Protein AF-A0A6N8UHR1-F1 (afdb_monomer)

Nearest PDB structures (foldseek):
  5vyo-assembly4_D  TM=8.915E-01  e=9.924E-10  Burkholderia pseudomallei K96243
  4p3y-assembly1_B  TM=9.444E-01  e=1.543E-08  Acinetobacter baumannii AYE
  4zl7-assembly1_A  TM=9.391E-01  e=3.925E-08  Pseudomonas aeruginosa PAO1
  4jrr-assembly2_B  TM=9.361E-01  e=4.161E-08  Legionella pneumophila subsp. pneumophila str. Philadelphia 1
  2znm-assembly3_C  TM=7.726E-01  e=4.707E-06  Neisseria meningitidis serogroup B

Structure (mmCIF, N/CA/C/O backbone):
data_AF-A0A6N8UHR1-F1
#
_entry.id   AF-A0A6N8UHR1-F1
#
loop_
_atom_site.group_PDB
_atom_site.id
_atom_site.type_symbol
_atom_site.label_atom_id
_atom_site.label_alt_id
_atom_site.label_comp_id
_atom_site.label_asym_id
_atom_site.label_entity_id
_atom_site.label_seq_id
_atom_site.pdbx_PDB_ins_code
_atom_site.Cartn_x
_atom_site.Cartn_y
_atom_site.Cartn_z
_atom_si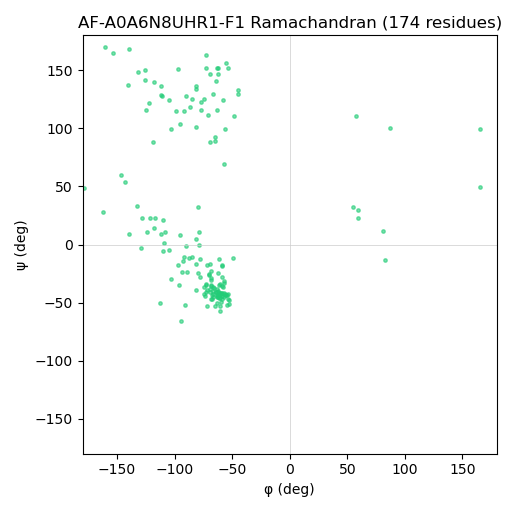te.occupancy
_atom_site.B_iso_or_equiv
_atom_site.auth_seq_id
_atom_site.auth_comp_id
_atom_site.auth_asym_id
_atom_site.auth_atom_id
_atom_site.pdbx_PDB_model_num
ATOM 1 N N . MET A 1 1 ? -76.773 37.688 43.283 1.00 41.41 1 MET A N 1
ATOM 2 C CA . MET A 1 1 ? -76.479 37.526 41.841 1.00 41.41 1 MET A CA 1
ATOM 3 C C . MET A 1 1 ? -74.966 37.411 41.690 1.00 41.41 1 MET A C 1
ATOM 5 O O . MET A 1 1 ? -74.263 38.340 42.043 1.00 41.41 1 MET A O 1
ATOM 9 N N . THR A 1 2 ? -74.467 36.170 41.625 1.00 40.38 2 THR A N 1
ATOM 10 C CA . THR A 1 2 ? -73.917 35.490 40.418 1.00 40.38 2 THR A CA 1
ATOM 11 C C . THR A 1 2 ? -72.427 35.788 40.230 1.00 40.38 2 THR A C 1
ATOM 13 O O . THR A 1 2 ? -72.043 36.906 39.929 1.00 40.38 2 THR A O 1
ATOM 16 N N . LYS A 1 3 ? -71.560 34.845 40.634 1.00 55.00 3 LYS A N 1
ATOM 17 C CA . LYS A 1 3 ? -70.909 33.854 39.743 1.00 55.00 3 LYS A CA 1
ATOM 18 C C . LYS A 1 3 ? -70.120 34.550 38.633 1.00 55.00 3 LYS A C 1
ATOM 20 O O . LYS A 1 3 ? -70.748 35.096 37.749 1.00 55.00 3 LYS A O 1
ATOM 25 N N . VAL A 1 4 ? -68.789 34.467 38.692 1.00 57.72 4 VAL A N 1
ATOM 26 C CA . VAL A 1 4 ? -67.842 34.095 37.612 1.00 57.72 4 VAL A CA 1
ATOM 27 C C . VAL A 1 4 ? -66.448 34.513 38.092 1.00 57.72 4 VAL A C 1
ATOM 29 O O . VAL A 1 4 ? -66.110 35.686 38.022 1.00 57.72 4 VAL A O 1
ATOM 32 N N . ARG A 1 5 ? -65.648 33.570 38.611 1.00 53.06 5 ARG A N 1
ATOM 33 C CA . ARG A 1 5 ? -64.165 33.642 38.643 1.00 53.06 5 ARG A CA 1
ATOM 34 C C . ARG A 1 5 ? -63.558 32.383 39.270 1.00 53.06 5 ARG A C 1
ATOM 36 O O . ARG A 1 5 ? -62.752 32.429 40.187 1.00 53.06 5 ARG A O 1
ATOM 43 N N . ARG A 1 6 ? -64.000 31.215 38.811 1.00 56.50 6 ARG A N 1
ATOM 44 C CA . ARG A 1 6 ? -63.438 29.917 39.215 1.00 56.50 6 ARG A CA 1
ATOM 45 C C . ARG A 1 6 ? -63.502 28.949 38.038 1.00 56.50 6 ARG A C 1
ATOM 47 O O . ARG A 1 6 ? -64.223 27.972 38.129 1.00 56.50 6 ARG A O 1
ATOM 54 N N . PHE A 1 7 ? -62.853 29.258 36.911 1.00 47.81 7 PHE A N 1
ATOM 55 C CA . PHE A 1 7 ? -62.687 28.258 35.838 1.00 47.81 7 PHE A CA 1
ATOM 56 C C . PHE A 1 7 ? -61.590 28.571 34.797 1.00 47.81 7 PHE A C 1
ATOM 58 O O . PHE A 1 7 ? -61.703 28.158 33.652 1.00 47.81 7 PHE A O 1
ATOM 65 N N . GLN A 1 8 ? -60.524 29.304 35.147 1.00 52.19 8 GLN A N 1
ATOM 66 C CA . GLN A 1 8 ? -59.439 29.621 34.190 1.00 52.19 8 GLN A CA 1
ATOM 67 C C . GLN A 1 8 ? -58.056 29.066 34.561 1.00 52.19 8 GLN A C 1
ATOM 69 O O . GLN A 1 8 ? -57.061 29.451 33.964 1.00 52.19 8 GLN A O 1
ATOM 74 N N . LEU A 1 9 ? -57.972 28.126 35.503 1.00 50.72 9 LEU A N 1
ATOM 75 C CA . LEU A 1 9 ? -56.691 27.563 35.958 1.00 50.72 9 LEU A CA 1
ATOM 76 C C . LEU A 1 9 ? -56.536 26.063 35.674 1.00 50.72 9 LEU A C 1
ATOM 78 O O . LEU A 1 9 ? -55.741 25.390 36.316 1.00 50.72 9 LEU A O 1
ATOM 82 N N . TRP A 1 10 ? -57.277 25.533 34.698 1.00 48.22 10 TRP A N 1
ATOM 83 C CA . TRP A 1 10 ? -57.242 24.107 34.346 1.00 48.22 10 TRP A CA 1
ATOM 84 C C . TRP A 1 10 ? -57.113 23.853 32.837 1.00 48.22 10 TRP A C 1
ATOM 86 O O . TRP A 1 10 ? -57.666 22.900 32.312 1.00 48.22 10 TRP A O 1
ATOM 96 N N . PHE A 1 11 ? -56.407 24.726 32.114 1.00 47.94 11 PHE A N 1
ATOM 97 C CA . PHE A 1 11 ? -56.070 24.495 30.697 1.00 47.94 11 PHE A CA 1
ATOM 98 C C . PHE A 1 11 ? -54.642 24.925 30.313 1.00 47.94 11 PHE A C 1
ATOM 100 O O . PHE A 1 11 ? -54.298 24.919 29.139 1.00 47.94 11 PHE A O 1
ATOM 107 N N . GLY A 1 12 ? -53.795 25.278 31.289 1.00 46.34 12 GLY A N 1
ATOM 108 C CA . GLY A 1 12 ? -52.414 25.725 31.043 1.00 46.34 12 GLY A CA 1
ATOM 109 C C . GLY A 1 12 ? -51.315 24.705 31.364 1.00 46.34 12 GLY A C 1
ATOM 110 O O . GLY A 1 12 ? -50.153 24.995 31.119 1.00 46.34 12 GLY A O 1
ATOM 111 N N . ILE A 1 13 ? -51.647 23.537 31.930 1.00 52.53 13 ILE A N 1
ATOM 112 C CA . ILE A 1 13 ? -50.645 22.582 32.462 1.00 52.53 13 ILE A CA 1
ATOM 113 C C . ILE A 1 13 ? -50.541 21.291 31.623 1.00 52.53 13 ILE A C 1
ATOM 115 O O . ILE A 1 13 ? -49.643 20.486 31.836 1.00 52.53 13 ILE A O 1
ATOM 119 N N . VAL A 1 14 ? -51.393 21.090 30.612 1.00 52.41 14 VAL A N 1
ATOM 120 C CA . VAL A 1 14 ? -51.389 19.838 29.821 1.00 52.41 14 VAL A CA 1
ATOM 121 C C . VAL A 1 14 ? -50.505 19.915 28.563 1.00 52.41 14 VAL A C 1
ATOM 123 O O . VAL A 1 14 ? -50.123 18.887 28.016 1.00 52.41 14 VAL A O 1
ATOM 126 N N . THR A 1 15 ? -50.076 21.102 28.128 1.00 51.28 15 THR A N 1
ATOM 127 C CA . THR A 1 15 ? -49.227 21.278 26.929 1.00 51.28 15 THR A CA 1
ATOM 128 C C . THR A 1 15 ? -47.719 21.361 27.205 1.00 51.28 15 THR A C 1
ATOM 130 O O . THR A 1 15 ? -46.956 21.603 26.276 1.00 51.28 15 THR A O 1
ATOM 133 N N . LEU A 1 16 ? -47.261 21.108 28.439 1.00 48.84 16 LEU A N 1
ATOM 134 C CA . LEU A 1 16 ? -45.829 21.109 28.802 1.00 48.84 16 LEU A CA 1
ATOM 135 C C . LEU A 1 16 ? -45.269 19.706 29.131 1.00 48.84 16 LEU A C 1
ATOM 137 O O . LEU A 1 16 ? -44.255 19.587 29.807 1.00 48.84 16 LEU A O 1
ATOM 141 N N . LEU A 1 17 ? -45.922 18.633 28.669 1.00 51.81 17 LEU A N 1
ATOM 142 C CA . LEU A 1 17 ? -45.559 17.241 28.998 1.00 51.81 17 LEU A CA 1
ATOM 143 C C . LEU A 1 17 ? -45.392 16.316 27.774 1.00 51.81 17 LEU A C 1
ATOM 145 O O . LEU A 1 17 ? -45.491 15.101 27.900 1.00 51.81 17 LEU A O 1
ATOM 149 N N . LEU A 1 18 ? -45.121 16.867 26.585 1.00 51.25 18 LEU A N 1
ATOM 150 C CA . LEU A 1 18 ? -44.948 16.088 25.341 1.00 51.25 18 LEU A CA 1
ATOM 151 C C . LEU A 1 18 ? -43.604 16.310 24.621 1.00 51.25 18 LEU A C 1
ATOM 153 O O . LEU A 1 18 ? -43.431 15.840 23.503 1.00 51.25 18 LEU A O 1
ATOM 157 N N . ALA A 1 19 ? -42.632 16.976 25.252 1.00 53.34 19 ALA A N 1
ATOM 158 C CA . ALA A 1 19 ? -41.307 17.221 24.659 1.00 53.34 19 ALA A CA 1
ATOM 159 C C . ALA A 1 19 ? -40.168 16.394 25.292 1.00 53.34 19 ALA A C 1
ATOM 161 O O . ALA A 1 19 ? -38.997 16.638 25.016 1.00 53.34 19 ALA A O 1
ATOM 162 N N . THR A 1 20 ? -40.477 15.408 26.136 1.00 57.41 20 THR A N 1
ATOM 163 C CA . THR A 1 20 ? -39.480 14.536 26.778 1.00 57.41 20 THR A CA 1
ATOM 164 C C . THR A 1 20 ? -39.710 13.093 26.354 1.00 57.41 20 THR A C 1
ATOM 166 O O . THR A 1 20 ? -40.449 12.363 27.009 1.00 57.41 20 THR A O 1
ATOM 169 N N . GLY A 1 21 ? -39.111 12.663 25.245 1.00 54.31 21 GLY A N 1
ATOM 170 C CA . GLY A 1 21 ? -39.230 11.254 24.870 1.00 54.31 21 GLY A CA 1
ATOM 171 C C . GLY A 1 21 ? -38.834 10.904 23.452 1.00 54.31 21 GLY A C 1
ATOM 172 O O . GLY A 1 21 ? -39.574 10.224 22.755 1.00 54.31 21 GLY A O 1
ATOM 173 N N . SER A 1 22 ? -37.666 11.341 23.001 1.00 53.91 22 SER A N 1
ATOM 174 C CA . SER A 1 22 ? -36.972 10.648 21.912 1.00 53.91 22 SER A CA 1
ATOM 175 C C . SER A 1 22 ? -35.476 10.680 22.169 1.00 53.91 22 SER A C 1
ATOM 177 O O . SER A 1 22 ? -34.684 11.082 21.325 1.00 53.91 22 SER A O 1
ATOM 179 N N . ILE A 1 23 ? -35.083 10.215 23.357 1.00 53.53 23 ILE A N 1
ATOM 180 C CA . ILE A 1 23 ? -33.762 9.615 23.511 1.00 53.53 23 ILE A CA 1
ATOM 181 C C . ILE A 1 23 ? -33.852 8.308 22.724 1.00 53.53 23 ILE A C 1
ATOM 183 O O . ILE A 1 23 ? -34.259 7.276 23.252 1.00 53.53 23 ILE A O 1
ATOM 187 N N . HIS A 1 24 ? -33.555 8.365 21.426 1.00 52.75 24 HIS A N 1
ATOM 188 C CA . HIS A 1 24 ? -33.174 7.163 20.706 1.00 52.75 24 HIS A CA 1
ATOM 189 C C . HIS A 1 24 ? -31.860 6.718 21.337 1.00 52.75 24 HIS A C 1
ATOM 191 O O . HIS A 1 24 ? -30.788 7.177 20.952 1.00 52.75 24 HIS A O 1
ATOM 197 N N . ALA A 1 25 ? -31.948 5.844 22.339 1.00 50.09 25 ALA A N 1
ATOM 198 C CA . ALA A 1 25 ? -30.847 4.962 22.649 1.00 50.09 25 ALA A CA 1
ATOM 199 C C . ALA A 1 25 ? -30.555 4.211 21.346 1.00 50.09 25 ALA A C 1
ATOM 201 O O . ALA A 1 25 ? -31.285 3.294 20.971 1.00 50.09 25 ALA A O 1
ATOM 202 N N . GLN A 1 26 ? -29.539 4.651 20.601 1.00 54.75 26 GLN A N 1
ATOM 203 C CA . GLN A 1 26 ? -28.940 3.813 19.579 1.00 54.75 26 GLN A CA 1
ATOM 204 C C . GLN A 1 26 ? -28.307 2.660 20.347 1.00 54.75 26 GLN A C 1
ATOM 206 O O . GLN A 1 26 ? -27.167 2.740 20.795 1.00 54.75 26 GLN A O 1
ATOM 211 N N . ALA A 1 27 ? -29.094 1.605 20.571 1.00 56.75 27 ALA A N 1
ATOM 212 C CA . ALA A 1 27 ? -28.555 0.303 20.905 1.00 56.75 27 ALA A CA 1
ATOM 213 C C . ALA A 1 27 ? -27.392 0.055 19.943 1.00 56.75 27 ALA A C 1
ATOM 215 O O . ALA A 1 27 ? -27.541 0.304 18.741 1.00 56.75 27 ALA A O 1
ATOM 216 N N . ALA A 1 28 ? -26.235 -0.333 20.484 1.00 64.06 28 ALA A N 1
ATOM 217 C CA . ALA A 1 28 ? -25.011 -0.466 19.712 1.00 64.06 28 ALA A CA 1
ATOM 218 C C . ALA A 1 28 ? -25.306 -1.276 18.444 1.00 64.06 28 ALA A C 1
ATOM 220 O O . ALA A 1 28 ? -25.632 -2.461 18.503 1.00 64.06 28 ALA A O 1
ATOM 221 N N . LYS A 1 29 ? -25.250 -0.602 17.289 1.00 84.44 29 LYS A N 1
ATOM 222 C CA . LYS A 1 29 ? -25.556 -1.190 15.976 1.00 84.44 29 LYS A CA 1
ATOM 223 C C . LYS A 1 29 ? -24.644 -2.386 15.663 1.00 84.44 29 LYS A C 1
ATOM 225 O O . LYS A 1 29 ? -24.973 -3.200 14.809 1.00 84.44 29 LYS A O 1
ATOM 230 N N . TYR A 1 30 ? -23.527 -2.489 16.379 1.00 90.50 30 TYR A N 1
ATOM 231 C CA . TYR A 1 30 ? -22.514 -3.523 16.263 1.00 90.50 30 TYR A CA 1
ATOM 232 C C . TYR A 1 30 ? -22.406 -4.312 17.567 1.00 90.50 30 TYR A C 1
ATOM 234 O O . TYR A 1 30 ? -22.436 -3.745 18.659 1.00 90.50 30 TYR A O 1
ATOM 242 N N . LYS A 1 31 ? -22.250 -5.626 17.430 1.00 93.25 31 LYS A N 1
ATOM 243 C CA . LYS A 1 31 ? -22.092 -6.576 18.536 1.00 93.25 31 LYS A CA 1
ATOM 244 C C . LYS A 1 31 ? -20.683 -7.159 18.544 1.00 93.25 31 LYS A C 1
ATOM 246 O O . LYS A 1 31 ? -20.233 -7.662 17.510 1.00 93.25 31 LYS A O 1
ATOM 251 N N . GLU A 1 32 ? -20.025 -7.106 19.698 1.00 92.69 32 GLU A N 1
ATOM 252 C CA . GLU A 1 32 ? -18.730 -7.755 19.928 1.00 92.69 32 GLU A CA 1
ATOM 253 C C . GLU A 1 32 ? -18.871 -9.282 19.818 1.00 92.69 32 GLU A C 1
ATOM 255 O O . GLU A 1 32 ? -19.887 -9.847 20.220 1.00 92.69 32 GLU A O 1
ATOM 260 N N . GLY A 1 33 ? -17.882 -9.941 19.217 1.00 92.25 33 GLY A N 1
ATOM 261 C CA . GLY A 1 33 ? -17.908 -11.371 18.893 1.00 92.25 33 GLY A CA 1
ATOM 262 C C . GLY A 1 33 ? -18.642 -11.721 17.591 1.00 92.25 33 GLY A C 1
ATOM 263 O O . GLY A 1 33 ? -18.470 -12.828 17.092 1.00 92.25 33 GLY A O 1
ATOM 264 N N . GLU A 1 34 ? -19.410 -10.791 17.011 1.00 93.50 34 GLU A N 1
ATOM 265 C CA . GLU A 1 34 ? -20.045 -10.955 15.691 1.00 93.50 34 GLU A CA 1
ATOM 266 C C . GLU A 1 34 ? -19.448 -10.003 14.645 1.00 93.50 34 GLU A C 1
ATOM 268 O O . GLU A 1 34 ? -19.069 -10.429 13.558 1.00 93.50 34 GLU A O 1
ATOM 273 N N . HIS A 1 35 ? -19.359 -8.709 14.967 1.00 94.75 35 HIS A N 1
ATOM 274 C CA . HIS A 1 35 ? -18.937 -7.662 14.026 1.00 94.75 35 HIS A CA 1
ATOM 275 C C . HIS A 1 35 ? -17.494 -7.209 14.250 1.00 94.75 35 HIS A C 1
ATOM 277 O O . HIS A 1 35 ? -16.835 -6.765 13.316 1.00 94.75 35 HIS A O 1
ATOM 283 N N . PHE A 1 36 ? -17.023 -7.286 15.495 1.00 93.94 36 PHE A N 1
ATOM 284 C CA . PHE A 1 36 ? -15.667 -6.924 15.893 1.00 93.94 36 PHE A CA 1
ATOM 285 C C . PHE A 1 36 ? -15.266 -7.710 17.143 1.00 93.94 36 PHE A C 1
ATOM 287 O O . PHE A 1 36 ? -16.118 -8.263 17.840 1.00 93.94 36 PHE A O 1
ATOM 294 N N . PHE A 1 37 ? -13.976 -7.726 17.448 1.00 93.19 37 PHE A N 1
ATOM 295 C CA . PHE A 1 37 ? -13.425 -8.231 18.701 1.00 93.19 37 PHE A CA 1
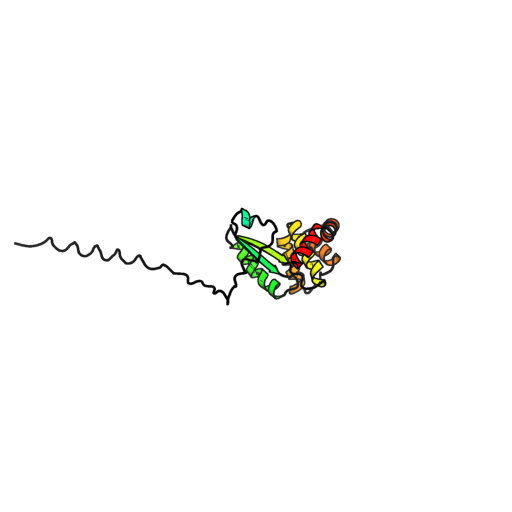ATOM 296 C C . PHE A 1 37 ? -12.444 -7.201 19.253 1.00 93.19 37 PHE A C 1
ATOM 298 O O . PHE A 1 37 ? -11.804 -6.479 18.489 1.00 93.19 37 PHE A O 1
ATOM 305 N N . ARG A 1 38 ? -12.330 -7.117 20.578 1.00 91.69 38 ARG A N 1
ATOM 306 C CA . ARG A 1 38 ? -11.276 -6.324 21.208 1.00 91.69 38 ARG A CA 1
ATOM 307 C C . ARG A 1 38 ? -9.983 -7.122 21.235 1.00 91.69 38 ARG A C 1
ATOM 309 O O . ARG A 1 38 ? -9.975 -8.297 21.601 1.00 91.69 38 ARG A O 1
ATOM 316 N N . LEU A 1 39 ? -8.891 -6.468 20.858 1.00 88.19 39 LEU A N 1
ATOM 317 C CA . LEU A 1 39 ? -7.561 -7.024 21.056 1.00 88.19 39 LEU A CA 1
ATOM 318 C C . LEU A 1 39 ? -7.235 -7.036 22.560 1.00 88.19 39 LEU A C 1
ATOM 320 O O . LEU A 1 39 ? -7.718 -6.175 23.303 1.00 88.19 39 LEU A O 1
ATOM 324 N N . PRO A 1 40 ? -6.467 -8.029 23.042 1.00 85.12 40 PRO A N 1
ATOM 325 C CA . PRO A 1 40 ? -6.076 -8.081 24.445 1.00 85.12 40 PRO A CA 1
ATOM 326 C C . PRO A 1 40 ? -5.217 -6.863 24.795 1.00 85.12 40 PRO A C 1
ATOM 328 O O . PRO A 1 40 ? -4.475 -6.374 23.956 1.00 85.12 40 PRO A O 1
ATOM 331 N N . ALA A 1 41 ? -5.234 -6.423 26.055 1.00 77.31 41 ALA A N 1
ATOM 332 C CA . ALA A 1 41 ? -4.429 -5.278 26.508 1.00 77.31 41 ALA A CA 1
ATOM 333 C C . ALA A 1 41 ? -2.904 -5.480 26.359 1.00 77.31 41 ALA A C 1
ATOM 335 O O . ALA A 1 41 ? -2.132 -4.541 26.502 1.00 77.31 41 ALA A O 1
ATOM 336 N N . THR A 1 42 ? -2.460 -6.713 26.099 1.00 78.06 42 THR A N 1
ATOM 337 C CA . THR A 1 42 ? -1.066 -7.047 25.777 1.00 78.06 42 THR A CA 1
ATOM 338 C C . THR A 1 42 ? -0.708 -6.785 24.317 1.00 78.06 42 THR A C 1
ATOM 340 O O . THR A 1 42 ? 0.474 -6.782 23.985 1.00 78.06 42 THR A O 1
ATOM 343 N N . TYR A 1 43 ? -1.703 -6.629 23.441 1.00 71.19 43 TYR A N 1
ATOM 344 C CA . TYR A 1 43 ? -1.480 -6.176 22.079 1.00 71.19 43 TYR A CA 1
ATOM 345 C C . TYR A 1 43 ? -1.095 -4.703 22.145 1.00 71.19 43 TYR A C 1
ATOM 347 O O . TYR A 1 43 ? -1.906 -3.858 22.523 1.00 71.19 43 TYR A O 1
ATOM 355 N N . LYS A 1 44 ? 0.158 -4.414 21.810 1.00 65.56 44 LYS A N 1
ATOM 356 C CA . LYS A 1 44 ? 0.600 -3.050 21.567 1.00 65.56 44 LYS A CA 1
ATOM 357 C C . LYS A 1 44 ? 0.276 -2.728 20.117 1.00 65.56 44 LYS A C 1
ATOM 359 O O . LYS A 1 44 ? 0.670 -3.491 19.234 1.00 65.56 44 LYS A O 1
ATOM 364 N N . ALA A 1 45 ? -0.459 -1.640 19.894 1.00 62.09 45 ALA A N 1
ATOM 365 C CA . ALA A 1 45 ? -0.529 -1.053 18.564 1.00 62.09 45 ALA A CA 1
ATOM 366 C C . ALA A 1 45 ? 0.906 -0.787 18.062 1.00 62.09 45 ALA A C 1
ATOM 368 O O . ALA A 1 45 ? 1.817 -0.669 18.891 1.00 62.09 45 ALA A O 1
ATOM 369 N N . PRO A 1 46 ? 1.137 -0.797 16.739 1.00 59.09 46 PRO A N 1
ATOM 370 C CA . PRO A 1 46 ? 2.450 -0.522 16.175 1.00 59.09 46 PRO A CA 1
ATOM 371 C C . PRO A 1 46 ? 3.128 0.684 16.821 1.00 59.09 46 PRO A C 1
ATOM 373 O O . PRO A 1 46 ? 2.504 1.718 17.004 1.00 59.09 46 PRO A O 1
ATOM 376 N N . GLU A 1 47 ? 4.398 0.513 17.176 1.00 53.12 47 GLU A N 1
ATOM 377 C CA . GLU A 1 47 ? 5.206 1.497 17.908 1.00 53.12 47 GLU A CA 1
ATOM 378 C C . GLU A 1 47 ? 5.780 2.584 16.983 1.00 53.12 47 GLU A C 1
ATOM 380 O O . GLU A 1 47 ? 6.549 3.422 17.450 1.00 53.12 47 GLU A O 1
ATOM 385 N N . GLU A 1 48 ? 5.427 2.586 15.686 1.00 50.41 48 GLU A N 1
ATOM 386 C CA . GLU A 1 48 ? 5.628 3.792 14.888 1.00 50.41 48 GLU A CA 1
ATOM 387 C C . GLU A 1 48 ? 4.840 4.891 15.577 1.00 50.41 48 GLU A C 1
ATOM 389 O O . GLU A 1 48 ? 3.651 4.727 15.850 1.00 50.41 48 GLU A O 1
ATOM 394 N N . GLU A 1 49 ? 5.549 5.967 15.904 1.00 45.31 49 GLU A N 1
ATOM 395 C CA . GLU A 1 49 ? 5.043 7.218 16.444 1.00 45.31 49 GLU A CA 1
ATOM 396 C C . GLU A 1 49 ? 4.008 7.800 15.474 1.00 45.31 49 GLU A C 1
ATOM 398 O O . GLU A 1 49 ? 4.218 8.801 14.797 1.00 45.31 49 GLU A O 1
ATOM 403 N N . THR A 1 50 ? 2.858 7.152 15.361 1.00 46.25 50 THR A N 1
ATOM 404 C CA . THR A 1 50 ? 1.668 7.821 14.921 1.00 46.25 50 THR A CA 1
ATOM 405 C C . THR A 1 50 ? 1.438 8.837 16.017 1.00 46.25 50 THR A C 1
ATOM 407 O O . THR A 1 50 ? 1.217 8.508 17.187 1.00 46.25 50 THR A O 1
ATOM 410 N N . ASP A 1 51 ? 1.531 10.109 15.640 1.00 48.06 51 ASP A N 1
ATOM 411 C CA . ASP A 1 51 ? 1.168 11.220 16.506 1.00 48.06 51 ASP A CA 1
ATOM 412 C C . ASP A 1 51 ? -0.217 10.991 17.131 1.00 48.06 51 ASP A C 1
ATOM 414 O O . ASP A 1 51 ? -0.564 11.684 18.063 1.00 48.06 51 ASP A O 1
ATOM 418 N N . THR A 1 52 ? -1.027 10.018 16.703 1.00 50.81 52 THR A N 1
ATOM 419 C CA . THR A 1 52 ? -2.339 9.676 17.254 1.00 50.81 52 THR A CA 1
ATOM 420 C C . THR A 1 52 ? -2.342 9.395 18.763 1.00 50.81 52 THR A C 1
ATOM 422 O O . THR A 1 52 ? -3.206 9.930 19.458 1.00 50.81 52 THR A O 1
ATOM 425 N N . GLU A 1 53 ? -1.373 8.651 19.325 1.00 51.69 53 GLU A N 1
ATOM 426 C CA . GLU A 1 53 ? -1.345 8.421 20.788 1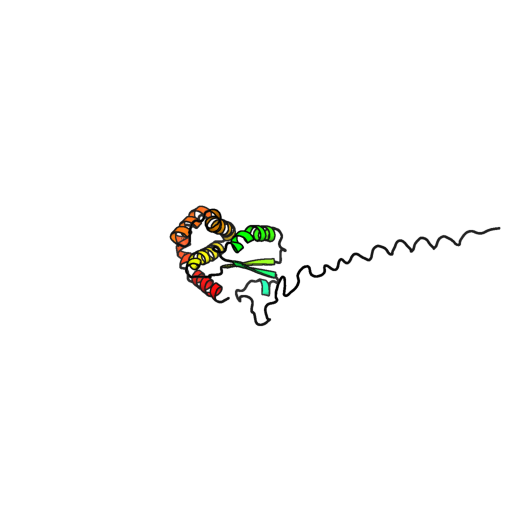.00 51.69 53 GLU A CA 1
ATOM 427 C C . GLU A 1 53 ? -1.022 9.703 21.584 1.00 51.69 53 GLU A C 1
ATOM 429 O O . GLU A 1 53 ? -1.508 9.876 22.706 1.00 51.69 53 GLU A O 1
ATOM 434 N N . SER A 1 54 ? -0.240 10.623 21.009 1.00 53.44 54 SER A N 1
ATOM 435 C CA . SER A 1 54 ? 0.163 11.890 21.639 1.00 53.44 54 SER A CA 1
ATOM 436 C C . SER A 1 54 ? -0.768 13.072 21.298 1.00 53.44 54 SER A C 1
ATOM 438 O O . SER A 1 54 ? -0.871 14.022 22.077 1.00 53.44 54 SER A O 1
ATOM 440 N N . SER A 1 55 ? -1.482 13.000 20.172 1.00 64.00 55 SER A N 1
ATOM 441 C CA . SER A 1 55 ? -2.371 14.026 19.602 1.00 64.00 55 SER A CA 1
ATOM 442 C C . SER A 1 55 ? -3.842 13.816 19.954 1.00 64.00 55 SER A C 1
ATOM 444 O O . SER A 1 55 ? -4.628 14.759 19.861 1.00 64.00 55 SER A O 1
ATOM 446 N N . GLY A 1 56 ? -4.219 12.608 20.390 1.00 75.75 56 GLY A N 1
ATOM 447 C CA . GLY A 1 56 ? -5.603 12.246 20.693 1.00 75.75 56 GLY A CA 1
ATOM 448 C C . GLY A 1 56 ? -6.442 11.878 19.466 1.00 75.75 56 GLY A C 1
ATOM 449 O O . GLY A 1 56 ? -7.662 11.770 19.591 1.00 75.75 56 GLY A O 1
ATOM 450 N N . GLU A 1 57 ? -5.818 11.691 18.302 1.00 84.44 57 GLU A N 1
ATOM 451 C CA . GLU A 1 57 ? -6.486 11.189 17.101 1.00 84.44 57 GLU A CA 1
ATOM 452 C C . GLU A 1 57 ? -6.821 9.688 17.214 1.00 84.44 57 GLU A C 1
ATOM 454 O O . GLU A 1 57 ? -6.155 8.902 17.888 1.00 84.44 57 GLU A O 1
ATOM 459 N N . ILE A 1 58 ? -7.880 9.277 16.523 1.00 88.50 58 ILE A N 1
ATOM 460 C CA . ILE A 1 58 ? -8.330 7.892 16.409 1.00 88.50 58 ILE A CA 1
ATOM 461 C C . ILE A 1 58 ? -7.687 7.270 15.170 1.00 88.50 58 ILE A C 1
ATOM 463 O O . ILE A 1 58 ? -8.005 7.629 14.035 1.00 88.50 58 ILE A O 1
ATOM 467 N N . GLU A 1 59 ? -6.833 6.277 15.378 1.00 87.06 59 GLU A N 1
ATOM 468 C CA . GLU A 1 59 ? -6.228 5.520 14.288 1.00 87.06 59 GLU A CA 1
ATOM 469 C C . GLU A 1 59 ? -7.166 4.418 13.763 1.00 87.06 59 GLU A C 1
ATOM 471 O O . GLU A 1 59 ? -7.791 3.665 14.517 1.00 87.06 59 GLU A O 1
ATOM 476 N N . VAL A 1 60 ? -7.241 4.292 12.439 1.00 91.62 60 VAL A N 1
ATOM 477 C CA . VAL A 1 60 ? -7.828 3.150 11.736 1.00 91.62 60 VAL A CA 1
ATOM 478 C C . VAL A 1 60 ? -6.754 2.561 10.831 1.00 91.62 60 VAL A C 1
ATOM 480 O O . VAL A 1 60 ? -6.256 3.256 9.952 1.00 91.62 60 VAL A O 1
ATOM 483 N N . ILE A 1 61 ? -6.428 1.279 11.002 1.00 90.94 61 ILE A N 1
ATOM 484 C CA . ILE A 1 61 ? -5.435 0.587 10.169 1.00 90.94 61 ILE A CA 1
ATOM 485 C C . ILE A 1 61 ? -6.139 -0.340 9.171 1.00 90.94 61 ILE A C 1
ATOM 487 O O . ILE A 1 61 ? -6.897 -1.234 9.557 1.00 90.94 61 ILE A O 1
ATOM 491 N N . GLU A 1 62 ? -5.866 -0.161 7.878 1.00 93.44 62 GLU A N 1
ATOM 492 C CA . GLU A 1 62 ? -6.248 -1.102 6.821 1.00 93.44 62 GLU A CA 1
ATOM 493 C C . GLU A 1 62 ? -5.084 -2.054 6.512 1.00 93.44 62 GLU A C 1
ATOM 495 O O . GLU A 1 62 ? -4.148 -1.705 5.795 1.00 93.44 62 GLU A O 1
ATOM 500 N N . PHE A 1 63 ? -5.175 -3.297 6.988 1.00 93.25 63 PHE A N 1
ATOM 501 C CA . PHE A 1 63 ? -4.300 -4.377 6.530 1.00 93.25 63 PHE A CA 1
ATOM 502 C C . PHE A 1 63 ? -4.762 -4.865 5.157 1.00 93.25 63 PHE A C 1
ATOM 504 O O . PHE A 1 63 ? -5.860 -5.415 5.014 1.00 93.25 63 PHE A O 1
ATOM 511 N N . PHE A 1 64 ? -3.932 -4.690 4.133 1.00 95.56 64 PHE A N 1
ATOM 512 C CA . PHE A 1 64 ? -4.304 -5.012 2.759 1.00 95.56 64 PHE A CA 1
ATOM 513 C C . PHE A 1 64 ? -3.164 -5.673 1.990 1.00 95.56 64 PHE A C 1
ATOM 515 O O . PHE A 1 64 ? -2.018 -5.700 2.410 1.00 95.56 64 PHE A O 1
ATOM 522 N N . SER A 1 65 ? -3.475 -6.214 0.815 1.00 95.94 65 SER A N 1
ATOM 523 C CA . SER A 1 65 ? -2.457 -6.626 -0.148 1.00 95.94 65 SER A CA 1
ATOM 524 C C . SER A 1 65 ? -2.928 -6.281 -1.548 1.00 95.94 65 SER A C 1
ATOM 526 O O . SER A 1 65 ? -4.081 -6.551 -1.902 1.00 95.94 65 SER A O 1
ATOM 528 N N . TYR A 1 66 ? -2.046 -5.750 -2.391 1.00 97.50 66 TYR A N 1
ATOM 529 C CA . TYR A 1 66 ? -2.402 -5.450 -3.777 1.00 97.50 66 TYR A CA 1
ATOM 530 C C . TYR A 1 66 ? -2.798 -6.700 -4.575 1.00 97.50 66 TYR A C 1
ATOM 532 O O . TYR A 1 66 ? -3.577 -6.612 -5.519 1.00 97.50 66 TYR A O 1
ATOM 540 N N . GLY A 1 67 ? -2.337 -7.891 -4.178 1.00 95.25 67 GLY A N 1
ATOM 541 C CA . GLY A 1 67 ? -2.757 -9.158 -4.787 1.00 95.25 67 GLY A CA 1
ATOM 542 C C . GLY A 1 67 ? -4.137 -9.661 -4.338 1.00 95.25 67 GLY A C 1
ATOM 543 O O . GLY A 1 67 ? -4.676 -10.580 -4.950 1.00 95.25 67 GLY A O 1
ATOM 544 N N . CYS A 1 68 ? -4.725 -9.084 -3.288 1.00 95.81 68 CYS A N 1
ATOM 545 C CA . CYS A 1 68 ? -5.934 -9.592 -2.644 1.00 95.81 68 CYS A CA 1
ATOM 546 C C . CYS A 1 68 ? -7.219 -9.069 -3.332 1.00 95.81 68 CYS A C 1
ATOM 548 O O . CYS A 1 68 ? -7.485 -7.863 -3.327 1.00 95.81 68 CYS A O 1
ATOM 550 N N . PRO A 1 69 ? -8.075 -9.946 -3.899 1.00 96.25 69 PRO A N 1
ATOM 551 C CA . PRO A 1 69 ? -9.283 -9.521 -4.615 1.00 96.25 69 PRO A CA 1
ATOM 552 C C . PRO A 1 69 ? -10.368 -8.940 -3.699 1.00 96.25 69 PRO A C 1
ATOM 554 O O . PRO A 1 69 ? -11.168 -8.115 -4.135 1.00 96.25 69 PRO A O 1
ATOM 557 N N . HIS A 1 70 ? -10.407 -9.336 -2.423 1.00 97.06 70 HIS A N 1
ATOM 558 C CA . HIS A 1 70 ? -11.310 -8.723 -1.442 1.00 97.06 70 HIS A CA 1
ATOM 559 C C . HIS A 1 70 ? -10.893 -7.285 -1.121 1.00 97.06 70 HIS A C 1
ATOM 561 O O . HIS A 1 70 ? -11.744 -6.402 -1.093 1.00 97.06 70 HIS A O 1
ATOM 567 N N . CYS A 1 71 ? -9.589 -7.056 -0.993 1.00 96.94 71 CYS A N 1
ATOM 568 C CA . CYS A 1 71 ? -8.986 -5.759 -0.735 1.00 96.94 71 CYS A CA 1
ATOM 569 C C . CYS A 1 71 ? -9.263 -4.793 -1.898 1.00 96.94 71 CYS A C 1
ATOM 571 O O . CYS A 1 71 ? -9.728 -3.681 -1.676 1.00 96.94 71 CYS A O 1
ATOM 573 N N . SER A 1 72 ? -9.125 -5.253 -3.150 1.00 97.56 72 SER A N 1
ATOM 574 C CA . SER A 1 72 ? -9.492 -4.459 -4.335 1.00 97.56 72 SER A CA 1
ATOM 575 C C . SER A 1 72 ? -10.976 -4.070 -4.362 1.00 97.56 72 SER A C 1
ATOM 577 O O . SER A 1 72 ? -11.311 -2.927 -4.668 1.00 97.56 72 SER A O 1
ATOM 579 N N . ARG A 1 73 ? -11.881 -4.994 -4.005 1.00 97.38 73 ARG A N 1
ATOM 580 C CA . ARG A 1 73 ? -13.326 -4.704 -3.920 1.00 97.38 73 ARG A CA 1
ATOM 581 C C . ARG A 1 73 ? -13.686 -3.748 -2.782 1.00 97.38 73 ARG A C 1
ATOM 583 O O . ARG A 1 73 ? -14.739 -3.124 -2.857 1.00 97.38 73 ARG A O 1
ATOM 590 N N . MET A 1 74 ? -12.847 -3.649 -1.754 1.00 96.75 74 MET A N 1
ATOM 591 C CA . MET A 1 74 ? -13.055 -2.762 -0.611 1.00 96.75 74 MET A CA 1
ATOM 592 C C . MET A 1 74 ? -12.708 -1.298 -0.933 1.00 96.75 74 MET A C 1
ATOM 594 O O . MET A 1 74 ? -13.331 -0.391 -0.383 1.00 96.75 74 MET A O 1
ATOM 598 N N . GLN A 1 75 ? -11.794 -1.052 -1.879 1.00 95.19 75 GLN A N 1
ATOM 599 C CA . GLN A 1 75 ? -11.264 0.291 -2.161 1.00 95.19 75 GLN A CA 1
ATOM 600 C C . GLN A 1 75 ? -12.319 1.372 -2.448 1.00 95.19 75 GLN A C 1
ATOM 602 O O . GLN A 1 75 ? -12.213 2.455 -1.873 1.00 95.19 75 GLN A O 1
ATOM 607 N N . PRO A 1 76 ? -13.385 1.127 -3.239 1.00 95.12 76 PRO A N 1
ATOM 608 C CA . PRO A 1 76 ? -14.423 2.139 -3.441 1.00 95.12 76 PRO A CA 1
ATOM 609 C C . PRO A 1 76 ? -15.126 2.556 -2.140 1.00 95.12 76 PRO A C 1
ATOM 611 O O . PRO A 1 76 ? -15.497 3.718 -1.986 1.00 95.12 76 PRO A O 1
ATOM 614 N N . PHE A 1 77 ? -15.291 1.626 -1.193 1.00 96.31 77 PHE A N 1
ATOM 615 C CA . PHE A 1 77 ? -15.918 1.903 0.100 1.00 96.31 77 PHE A CA 1
ATOM 616 C C . PHE A 1 77 ? -14.981 2.686 1.020 1.00 96.31 77 PHE A C 1
ATOM 618 O O . PHE A 1 77 ? -15.421 3.658 1.628 1.00 96.31 77 PHE A O 1
ATOM 625 N N . VAL A 1 78 ? -13.695 2.315 1.072 1.00 95.75 78 VAL A N 1
ATOM 626 C CA . VAL A 1 78 ? -12.671 3.042 1.846 1.00 95.75 78 VAL A CA 1
ATOM 627 C C . VAL A 1 78 ? -12.523 4.466 1.325 1.00 95.75 78 VAL A C 1
ATOM 629 O O . VAL A 1 78 ? -12.571 5.409 2.107 1.00 95.75 78 VAL A O 1
ATOM 632 N N . LYS A 1 79 ? -12.445 4.647 0.002 1.00 93.62 79 LYS A N 1
ATOM 633 C CA . LYS A 1 79 ? -12.357 5.969 -0.630 1.00 93.62 79 LYS A CA 1
ATOM 634 C C . LYS A 1 79 ? -13.548 6.858 -0.280 1.00 93.62 79 LYS A C 1
ATOM 636 O O . LYS A 1 79 ? -13.371 7.993 0.143 1.00 93.62 79 LYS A O 1
ATOM 641 N N . ASN A 1 80 ? -14.762 6.324 -0.380 1.00 95.62 80 ASN A N 1
ATOM 642 C CA . ASN A 1 80 ? -15.956 7.084 -0.027 1.00 95.62 80 ASN A CA 1
ATOM 643 C C . ASN A 1 80 ? -16.097 7.333 1.486 1.00 95.62 80 ASN A C 1
ATOM 645 O O . ASN A 1 80 ? -16.765 8.282 1.899 1.00 95.62 80 ASN A O 1
ATOM 649 N N . TRP A 1 81 ? -15.518 6.477 2.327 1.00 96.25 81 TRP A N 1
ATOM 650 C CA . TRP A 1 81 ? -15.437 6.723 3.763 1.00 96.25 81 TRP A CA 1
ATOM 651 C C . TRP A 1 81 ? -14.411 7.815 4.092 1.00 96.25 81 TRP A C 1
ATOM 653 O O . TRP A 1 81 ? -14.730 8.688 4.889 1.00 96.25 81 TRP A O 1
ATOM 663 N N . LEU A 1 82 ? -13.250 7.844 3.429 1.00 93.94 82 LEU A N 1
ATOM 664 C CA . LEU A 1 82 ? -12.231 8.891 3.597 1.00 93.94 82 LEU A CA 1
ATOM 665 C C . LEU A 1 82 ? -12.766 10.301 3.315 1.00 93.94 82 LEU A C 1
ATOM 667 O O . LEU A 1 82 ? -12.370 11.248 3.983 1.00 93.94 82 LEU A O 1
ATOM 671 N N . GLU A 1 83 ? -13.704 10.441 2.377 1.00 94.12 83 GLU A N 1
ATOM 672 C CA . GLU A 1 83 ? -14.380 11.715 2.076 1.00 94.12 83 GLU A CA 1
ATOM 673 C C . GLU A 1 83 ? -15.319 12.196 3.199 1.00 94.12 83 GLU A C 1
ATOM 675 O O . GLU A 1 83 ? -15.752 13.346 3.192 1.00 94.12 83 GLU A O 1
ATOM 680 N N . ARG A 1 84 ? -15.695 11.312 4.133 1.00 95.62 84 ARG A N 1
ATOM 681 C CA . ARG A 1 84 ? -16.742 11.550 5.144 1.00 95.62 84 ARG A CA 1
ATOM 682 C C . ARG A 1 84 ? -16.299 11.249 6.573 1.00 95.62 84 ARG A C 1
ATOM 684 O O . ARG A 1 84 ? -17.111 11.395 7.489 1.00 95.62 84 ARG A O 1
ATOM 691 N N . LYS A 1 85 ? -15.076 10.750 6.768 1.00 94.75 85 LYS A N 1
ATOM 692 C CA . LYS A 1 85 ? -14.560 10.415 8.094 1.00 94.75 85 LYS A CA 1
ATOM 693 C C . LYS A 1 85 ? -14.489 11.687 8.957 1.00 94.75 85 LYS A C 1
ATOM 695 O O . LYS A 1 85 ? -14.313 12.777 8.408 1.00 94.75 85 LYS A O 1
ATOM 700 N N . PRO A 1 86 ? -14.599 11.562 10.286 1.00 94.81 86 PRO A N 1
ATOM 701 C CA . PRO A 1 86 ? -14.289 12.657 11.197 1.00 94.81 86 PRO A CA 1
ATOM 702 C C . PRO A 1 86 ? -12.870 13.217 10.990 1.00 94.81 86 PRO A C 1
ATOM 704 O O . PRO A 1 86 ? -11.984 12.542 10.448 1.00 94.81 86 PRO A O 1
ATOM 707 N N . GLU A 1 87 ? -12.663 14.470 11.396 1.00 92.00 87 GLU A N 1
ATOM 708 C CA . GLU A 1 87 ? -11.364 15.146 11.274 1.00 92.00 87 GLU A CA 1
ATOM 709 C C . GLU A 1 87 ? -10.304 14.503 12.174 1.00 92.00 87 GLU A C 1
ATOM 711 O O . GLU A 1 87 ? -9.176 14.337 11.729 1.00 92.00 87 GLU A O 1
ATOM 716 N N . ASP A 1 88 ? -10.700 14.044 13.363 1.00 92.00 88 ASP A N 1
ATOM 717 C CA . ASP A 1 88 ? -9.867 13.390 14.379 1.00 92.00 88 ASP A CA 1
ATOM 718 C C . ASP A 1 88 ? -9.566 11.912 14.087 1.00 92.00 88 ASP A C 1
ATOM 720 O O . ASP A 1 88 ? -9.079 11.205 14.960 1.00 92.00 88 ASP A O 1
ATOM 724 N N . VAL A 1 89 ? -9.879 11.411 12.888 1.00 92.38 89 VAL A N 1
ATOM 725 C CA . VAL A 1 89 ? -9.621 10.016 12.501 1.00 92.38 89 VAL A CA 1
ATOM 726 C C . VAL A 1 89 ? -8.535 9.956 11.435 1.00 92.38 89 VAL A C 1
ATOM 728 O O . VAL A 1 89 ? -8.692 10.564 10.379 1.00 92.38 89 VAL A O 1
ATOM 731 N N . VAL A 1 90 ? -7.494 9.152 11.621 1.00 90.25 90 VAL A N 1
ATOM 732 C CA . VAL A 1 90 ? -6.437 8.943 10.617 1.00 90.25 90 VAL A CA 1
ATOM 733 C C . VAL A 1 90 ? -6.514 7.520 10.071 1.00 90.25 90 VAL A C 1
ATOM 735 O O . VAL A 1 90 ? -6.725 6.571 10.821 1.00 90.25 90 VAL A O 1
ATOM 738 N N . LEU A 1 91 ? -6.386 7.367 8.748 1.00 91.31 91 LEU A N 1
ATOM 739 C CA . LEU A 1 91 ? -6.276 6.054 8.109 1.00 91.31 91 LEU A CA 1
ATOM 740 C C . LEU A 1 91 ? -4.810 5.760 7.817 1.00 91.31 91 LEU A C 1
ATOM 742 O O . LEU A 1 91 ? -4.235 6.405 6.940 1.00 91.31 91 LEU A O 1
ATOM 746 N N . GLN A 1 92 ? -4.275 4.739 8.474 1.00 89.25 92 GLN A N 1
ATOM 747 C CA . GLN A 1 92 ? -3.015 4.110 8.103 1.00 89.25 92 GLN A CA 1
ATOM 748 C C . GLN A 1 92 ? -3.286 2.859 7.274 1.00 89.25 92 GLN A C 1
ATOM 750 O O . GLN A 1 92 ? -4.332 2.213 7.415 1.00 89.25 92 GLN A O 1
ATOM 755 N N . ARG A 1 93 ? -2.362 2.500 6.381 1.00 91.50 93 ARG A N 1
ATOM 756 C CA . ARG A 1 93 ? -2.458 1.242 5.638 1.00 91.50 93 ARG A CA 1
ATOM 757 C C . ARG A 1 93 ? -1.196 0.432 5.800 1.00 91.50 93 ARG A C 1
ATOM 759 O O . ARG A 1 93 ? -0.096 0.954 5.732 1.00 91.50 93 ARG A O 1
ATOM 766 N N . GLU A 1 94 ? -1.392 -0.870 5.920 1.00 91.00 94 GLU A N 1
ATOM 767 C CA . GLU A 1 94 ? -0.309 -1.815 6.123 1.00 91.00 94 GLU A CA 1
ATOM 768 C C . GLU A 1 94 ? -0.360 -2.885 5.044 1.00 91.00 94 GLU A C 1
ATOM 770 O O . GLU A 1 94 ? -1.327 -3.653 4.936 1.00 91.00 94 GLU A O 1
ATOM 775 N N . HIS A 1 95 ? 0.677 -2.924 4.203 1.00 93.56 95 HIS A N 1
ATOM 776 C CA . HIS A 1 95 ? 0.731 -3.886 3.114 1.00 93.56 95 HIS A CA 1
ATOM 777 C C . HIS A 1 95 ? 1.216 -5.253 3.619 1.00 93.56 95 HIS A C 1
ATOM 779 O O . HIS A 1 95 ? 2.409 -5.537 3.699 1.00 93.56 95 HIS A O 1
ATOM 785 N N . VAL A 1 96 ? 0.277 -6.172 3.821 1.00 92.75 96 VAL A N 1
ATOM 786 C CA . VAL A 1 96 ? 0.533 -7.557 4.219 1.00 92.75 96 VAL A CA 1
ATOM 787 C C . VAL A 1 96 ? 1.256 -8.329 3.110 1.00 92.75 96 VAL A C 1
ATOM 789 O O . VAL A 1 96 ? 0.832 -8.370 1.944 1.00 92.75 96 VAL A O 1
ATOM 792 N N . ILE A 1 97 ? 2.347 -8.998 3.484 1.00 91.62 97 ILE A N 1
ATOM 793 C CA . ILE A 1 97 ? 3.150 -9.845 2.600 1.00 91.62 97 ILE A CA 1
ATOM 794 C C . ILE A 1 97 ? 2.812 -11.308 2.891 1.00 91.62 97 ILE A C 1
ATOM 796 O O . ILE A 1 97 ? 3.315 -11.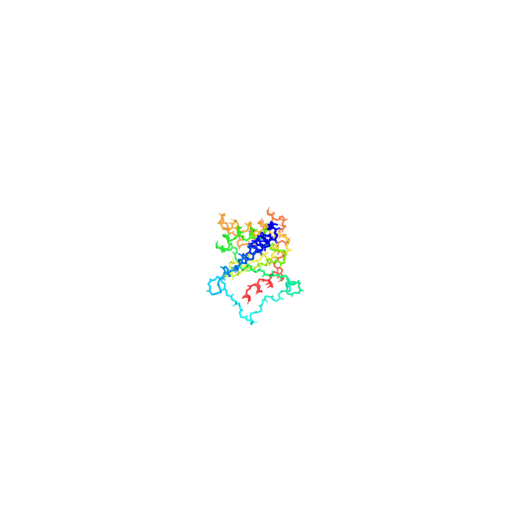923 3.823 1.00 91.62 97 ILE A O 1
ATOM 800 N N . PHE A 1 98 ? 1.955 -11.898 2.058 1.00 85.19 98 PHE A N 1
ATOM 801 C CA . PHE A 1 98 ? 1.564 -13.305 2.212 1.00 85.19 98 PHE A CA 1
ATOM 802 C C . PHE A 1 98 ? 2.610 -14.289 1.668 1.00 85.19 98 PHE A C 1
ATOM 804 O O . PHE A 1 98 ? 2.611 -15.460 2.039 1.00 85.19 98 PHE A O 1
ATOM 811 N N . ASN A 1 99 ? 3.453 -13.854 0.726 1.00 89.38 99 ASN A N 1
ATOM 812 C CA . ASN A 1 99 ? 4.510 -14.670 0.128 1.00 89.38 99 ASN A CA 1
ATOM 813 C C . ASN A 1 99 ? 5.594 -13.795 -0.530 1.00 89.38 99 ASN A C 1
ATOM 815 O O . ASN A 1 99 ? 5.412 -12.596 -0.737 1.00 89.38 99 ASN A O 1
ATOM 819 N N . ALA A 1 100 ? 6.714 -14.405 -0.927 1.00 91.81 100 ALA A N 1
ATOM 820 C CA . ALA A 1 100 ? 7.836 -13.689 -1.541 1.00 91.81 100 ALA A CA 1
ATOM 821 C C . ALA A 1 100 ? 7.445 -12.900 -2.809 1.00 91.81 100 ALA A C 1
ATOM 823 O O . ALA A 1 100 ? 7.997 -11.833 -3.065 1.00 91.81 100 ALA A O 1
ATOM 824 N N . SER A 1 101 ? 6.457 -13.371 -3.581 1.00 91.62 101 SER A N 1
ATOM 825 C CA . SER A 1 101 ? 6.019 -12.683 -4.805 1.00 91.62 101 SER A CA 1
ATOM 826 C C . SER A 1 101 ? 5.253 -11.381 -4.538 1.00 91.62 101 SER A C 1
ATOM 828 O O . SER A 1 101 ? 5.138 -10.555 -5.438 1.00 91.62 101 SER A O 1
ATOM 830 N N . SER A 1 102 ? 4.740 -11.154 -3.321 1.00 92.50 102 SER A N 1
ATOM 831 C CA . SER A 1 102 ? 4.097 -9.881 -2.963 1.00 92.50 102 SER A CA 1
ATOM 832 C C . SER A 1 102 ? 5.076 -8.804 -2.498 1.00 92.50 102 SER A C 1
ATOM 834 O O . SER A 1 102 ? 4.676 -7.647 -2.408 1.00 92.50 102 SER A O 1
ATOM 836 N N . VAL A 1 103 ? 6.346 -9.143 -2.245 1.00 95.44 103 VAL A N 1
ATOM 837 C CA . VAL A 1 103 ? 7.359 -8.184 -1.766 1.00 95.44 103 VAL A CA 1
ATOM 838 C C . VAL A 1 103 ? 7.533 -6.985 -2.712 1.00 95.44 103 VAL A C 1
ATOM 840 O O . VAL A 1 103 ? 7.511 -5.862 -2.214 1.00 95.44 103 VAL A O 1
ATOM 843 N N . PRO A 1 104 ? 7.620 -7.145 -4.051 1.00 97.25 104 PRO A N 1
ATOM 844 C CA . PRO A 1 104 ? 7.708 -5.995 -4.957 1.00 97.25 104 PRO A CA 1
ATOM 845 C C . PRO A 1 104 ? 6.520 -5.031 -4.834 1.00 97.25 104 PRO A C 1
ATOM 847 O O . PRO A 1 104 ? 6.691 -3.819 -4.912 1.00 97.25 104 PRO A O 1
ATOM 850 N N . LEU A 1 105 ? 5.314 -5.561 -4.600 1.00 97.44 105 LEU A N 1
ATOM 851 C CA . LEU A 1 105 ? 4.097 -4.758 -4.443 1.00 97.44 105 LEU A CA 1
ATOM 852 C C . LEU A 1 105 ? 4.068 -4.012 -3.103 1.00 97.44 105 LEU A C 1
ATOM 854 O O . LEU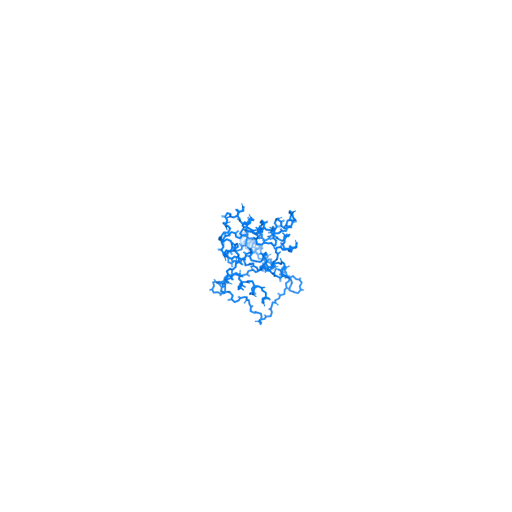 A 1 105 ? 3.605 -2.877 -3.052 1.00 97.44 105 LEU A O 1
ATOM 858 N N . ALA A 1 106 ? 4.600 -4.623 -2.044 1.00 96.56 106 ALA A N 1
ATOM 859 C CA . ALA A 1 106 ? 4.774 -3.959 -0.758 1.00 96.56 106 ALA A CA 1
ATOM 860 C C . ALA A 1 106 ? 5.812 -2.829 -0.850 1.00 96.56 106 ALA A C 1
ATOM 862 O O . ALA A 1 106 ? 5.551 -1.724 -0.394 1.00 96.56 106 ALA A O 1
ATOM 863 N N . ARG A 1 107 ? 6.941 -3.047 -1.543 1.00 97.50 107 ARG A N 1
ATOM 864 C CA . ARG A 1 107 ? 7.915 -1.972 -1.809 1.00 97.50 107 ARG A CA 1
ATOM 865 C C . ARG A 1 107 ? 7.268 -0.822 -2.575 1.00 97.50 107 ARG A C 1
ATOM 867 O O . ARG A 1 107 ? 7.438 0.331 -2.212 1.00 97.50 107 ARG A O 1
ATOM 874 N N . ALA A 1 108 ? 6.471 -1.134 -3.598 1.00 98.06 108 ALA A N 1
ATOM 875 C CA . ALA A 1 108 ? 5.729 -0.120 -4.339 1.00 98.06 108 ALA A CA 1
ATOM 876 C C . ALA A 1 108 ? 4.770 0.694 -3.451 1.00 98.06 108 ALA A C 1
ATOM 878 O O . ALA A 1 108 ? 4.607 1.884 -3.693 1.00 98.06 108 ALA A O 1
ATOM 879 N N . TYR A 1 109 ? 4.143 0.086 -2.437 1.00 97.75 109 TYR A N 1
ATOM 880 C CA . TYR A 1 109 ? 3.316 0.819 -1.474 1.00 97.75 109 TYR A CA 1
ATOM 881 C C . TYR A 1 109 ? 4.139 1.871 -0.720 1.00 97.75 109 TYR A C 1
ATOM 883 O O . TYR A 1 109 ? 3.834 3.057 -0.829 1.00 97.75 109 TYR A O 1
ATOM 891 N N . TYR A 1 110 ? 5.207 1.447 -0.044 1.00 96.38 110 TYR A N 1
ATOM 892 C CA . TYR A 1 110 ? 6.006 2.333 0.803 1.00 96.38 110 TYR A CA 1
ATOM 893 C C . TYR A 1 110 ? 6.737 3.420 0.003 1.00 96.38 110 TYR A C 1
ATOM 895 O O . TYR A 1 110 ? 6.750 4.581 0.395 1.00 96.38 110 TYR A O 1
ATOM 903 N N . ILE A 1 111 ? 7.232 3.100 -1.197 1.00 97.69 111 ILE A N 1
ATOM 904 C CA . ILE A 1 111 ? 7.814 4.10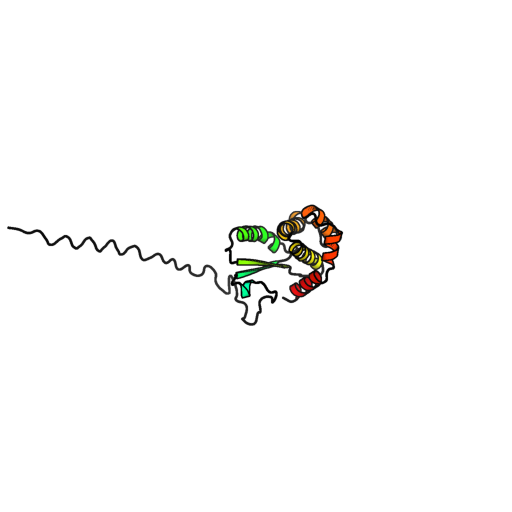9 -2.099 1.00 97.69 111 ILE A CA 1
ATOM 905 C C . ILE A 1 111 ? 6.766 5.155 -2.504 1.00 97.69 111 ILE A C 1
ATOM 907 O O . ILE A 1 111 ? 7.077 6.341 -2.604 1.00 97.69 111 ILE A O 1
ATOM 911 N N . ALA A 1 112 ? 5.521 4.742 -2.771 1.00 98.00 112 ALA A N 1
ATOM 912 C CA . ALA A 1 112 ? 4.459 5.679 -3.133 1.00 98.00 112 ALA A CA 1
ATOM 913 C C . ALA A 1 112 ? 4.055 6.583 -1.960 1.00 98.00 112 ALA A C 1
ATOM 915 O O . ALA A 1 112 ? 3.714 7.746 -2.181 1.00 98.00 112 ALA A O 1
ATOM 916 N N . GLU A 1 113 ? 4.085 6.055 -0.739 1.00 95.19 113 GLU A N 1
ATOM 917 C CA . GLU A 1 113 ? 3.865 6.805 0.496 1.00 95.19 113 GLU A CA 1
ATOM 918 C C . GLU A 1 113 ? 4.964 7.848 0.712 1.00 95.19 113 GLU A C 1
ATOM 920 O O . GLU A 1 113 ? 4.663 9.041 0.784 1.00 95.19 113 GLU A O 1
ATOM 925 N N . GLU A 1 114 ? 6.230 7.428 0.669 1.00 95.31 114 GLU A N 1
ATOM 926 C CA . GLU A 1 114 ? 7.394 8.299 0.849 1.00 95.31 114 GLU A CA 1
ATOM 927 C C . GLU A 1 114 ? 7.435 9.429 -0.199 1.00 95.31 114 GLU A C 1
ATOM 929 O O . GLU A 1 114 ? 7.679 10.598 0.109 1.00 95.31 114 GLU A O 1
ATOM 934 N N . LEU A 1 115 ? 7.117 9.101 -1.456 1.00 96.50 115 LEU A N 1
ATOM 935 C CA . LEU A 1 115 ? 7.053 10.063 -2.560 1.00 96.50 115 LEU A CA 1
ATOM 936 C C . LEU A 1 115 ? 5.764 10.895 -2.588 1.00 96.50 115 LEU A C 1
ATOM 938 O O . LEU A 1 115 ? 5.615 11.745 -3.466 1.00 96.50 115 LEU A O 1
ATOM 942 N N . LYS A 1 116 ? 4.833 10.678 -1.651 1.00 96.50 116 LYS A N 1
ATOM 943 C CA . LYS A 1 116 ? 3.544 11.388 -1.560 1.00 96.50 116 LYS A CA 1
ATOM 944 C C . LYS A 1 116 ? 2.666 11.237 -2.811 1.00 96.50 116 LYS A C 1
ATOM 946 O O . LYS A 1 116 ? 1.847 12.102 -3.116 1.00 96.50 116 LYS A O 1
ATOM 951 N N . VAL A 1 117 ? 2.800 10.109 -3.508 1.00 97.69 117 VAL A N 1
ATOM 952 C CA . VAL A 1 117 ? 2.014 9.726 -4.701 1.00 97.69 117 VAL A CA 1
ATOM 953 C C . VAL A 1 117 ? 1.080 8.541 -4.425 1.00 97.69 117 VAL A C 1
ATOM 955 O O . VAL A 1 117 ? 0.456 7.993 -5.333 1.00 97.69 117 VAL A O 1
ATOM 958 N N . LEU A 1 118 ? 0.941 8.138 -3.158 1.00 95.38 118 LEU A N 1
ATOM 959 C CA . LEU A 1 118 ? 0.138 6.984 -2.755 1.00 95.38 118 LEU A CA 1
ATOM 960 C C . LEU A 1 118 ? -1.316 7.072 -3.230 1.00 95.38 118 LEU A C 1
ATOM 962 O O . LEU A 1 118 ? -1.837 6.090 -3.743 1.00 95.38 118 LEU A O 1
ATOM 966 N N . SER A 1 119 ? -1.958 8.238 -3.127 1.00 91.25 119 SER A N 1
ATOM 967 C CA . SER A 1 119 ? -3.370 8.412 -3.509 1.00 91.25 119 SER A CA 1
ATOM 968 C C . SER A 1 119 ? -3.660 7.991 -4.960 1.00 91.25 119 SER A C 1
ATOM 970 O O . SER A 1 119 ? -4.633 7.285 -5.221 1.00 91.25 119 SER A O 1
ATOM 972 N N . GLU A 1 120 ? -2.792 8.355 -5.912 1.00 94.81 120 GLU A N 1
ATOM 973 C CA . GLU A 1 120 ? -2.948 7.960 -7.319 1.00 94.81 120 GLU A CA 1
ATOM 974 C C . GLU A 1 120 ? -2.430 6.543 -7.598 1.00 94.81 120 GLU A C 1
ATOM 976 O O . GLU A 1 120 ? -3.048 5.779 -8.349 1.00 94.81 120 GLU A O 1
ATOM 981 N N . MET A 1 121 ? -1.306 6.170 -6.981 1.00 98.06 121 MET A N 1
ATOM 982 C CA . MET A 1 121 ? -0.642 4.900 -7.255 1.00 98.06 121 MET A CA 1
ATOM 983 C C . MET A 1 121 ? -1.404 3.720 -6.665 1.00 98.06 121 MET A C 1
ATOM 985 O O . MET A 1 121 ? -1.458 2.665 -7.293 1.00 98.06 121 MET A O 1
ATOM 989 N N . HIS A 1 122 ? -2.045 3.897 -5.512 1.00 97.31 122 HIS A N 1
ATOM 990 C CA . HIS A 1 122 ? -2.822 2.857 -4.849 1.00 97.31 122 HIS A CA 1
ATOM 991 C C . HIS A 1 122 ? -3.982 2.373 -5.728 1.00 97.31 122 HIS A C 1
ATOM 993 O O . HIS A 1 122 ? -4.071 1.184 -6.052 1.00 97.31 122 HIS A O 1
ATOM 999 N N . ASP A 1 123 ? -4.808 3.307 -6.214 1.00 95.00 123 ASP A N 1
ATOM 1000 C CA . ASP A 1 123 ? -5.913 3.017 -7.134 1.00 95.00 123 ASP A CA 1
ATOM 1001 C C . ASP A 1 123 ? -5.390 2.377 -8.431 1.00 95.00 123 ASP A C 1
ATOM 1003 O O . ASP A 1 123 ? -5.949 1.394 -8.934 1.00 95.00 123 ASP A O 1
ATOM 1007 N N . LYS A 1 124 ? -4.283 2.904 -8.970 1.00 98.00 124 LYS A N 1
ATOM 1008 C CA . LYS A 1 124 ? -3.718 2.429 -10.234 1.00 98.00 124 LYS A CA 1
ATOM 1009 C C . LYS A 1 124 ? -3.150 1.015 -10.138 1.00 98.00 124 LYS A C 1
ATOM 1011 O O . LYS A 1 124 ? -3.395 0.211 -11.036 1.00 98.00 124 LYS A O 1
ATOM 1016 N N . ILE A 1 125 ? -2.419 0.692 -9.076 1.00 98.38 125 ILE A N 1
ATOM 1017 C CA . ILE A 1 125 ? -1.852 -0.645 -8.857 1.00 98.38 125 ILE A CA 1
ATOM 1018 C C . ILE A 1 125 ? -2.981 -1.675 -8.739 1.00 98.38 125 ILE A C 1
ATOM 1020 O O . ILE A 1 125 ? -2.939 -2.714 -9.407 1.00 98.38 125 ILE A O 1
ATOM 1024 N N . PHE A 1 126 ? -4.034 -1.372 -7.971 1.00 98.19 126 PHE A N 1
ATOM 1025 C CA . PHE A 1 126 ? -5.213 -2.234 -7.899 1.00 98.19 126 PHE A CA 1
ATOM 1026 C C . PHE A 1 126 ? -5.896 -2.405 -9.259 1.00 98.19 126 PHE A C 1
ATOM 1028 O O . PHE A 1 126 ? -6.260 -3.524 -9.625 1.00 98.19 126 PHE A O 1
ATOM 1035 N N . GLU A 1 127 ? -6.058 -1.328 -10.030 1.00 97.62 127 GLU A N 1
ATOM 1036 C CA . GLU A 1 127 ? -6.649 -1.389 -11.367 1.00 97.62 12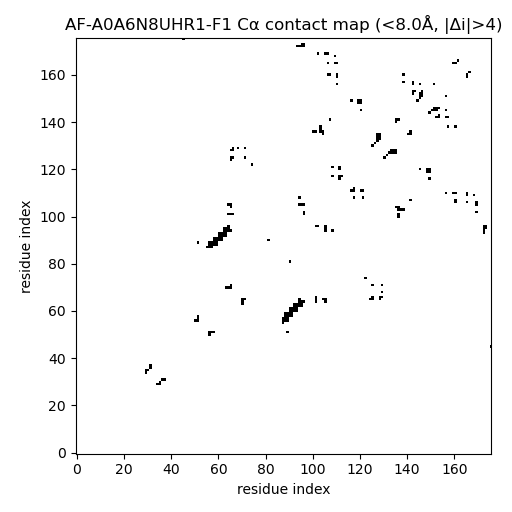7 GLU A CA 1
ATOM 1037 C C . GLU A 1 127 ? -5.846 -2.312 -12.297 1.00 97.62 127 GLU A C 1
ATOM 1039 O O . GLU A 1 127 ? -6.408 -3.210 -12.929 1.00 97.62 127 GLU A O 1
ATOM 1044 N N . VAL A 1 128 ? -4.526 -2.132 -12.354 1.00 98.06 128 VAL A N 1
ATOM 1045 C CA . VAL A 1 128 ? -3.628 -2.910 -13.218 1.00 98.06 128 VAL A CA 1
ATOM 1046 C C . VAL A 1 128 ? -3.683 -4.403 -12.879 1.00 98.06 128 VAL A C 1
ATOM 1048 O O . VAL A 1 128 ? -3.869 -5.232 -13.773 1.00 98.06 128 VAL A O 1
ATOM 1051 N N . LEU A 1 129 ? -3.618 -4.751 -11.592 1.00 97.88 129 LEU A N 1
ATOM 1052 C CA . LEU A 1 129 ? -3.627 -6.144 -11.142 1.00 97.88 129 LEU A CA 1
ATOM 1053 C C . LEU A 1 129 ? -5.008 -6.806 -11.269 1.00 97.88 129 LEU A C 1
ATOM 1055 O O . LEU A 1 129 ? -5.112 -7.951 -11.715 1.00 97.88 129 LEU A O 1
ATOM 1059 N N . HIS A 1 130 ? -6.087 -6.120 -10.877 1.00 97.69 130 HIS A N 1
ATOM 1060 C CA . HIS A 1 130 ? -7.409 -6.751 -10.752 1.00 97.69 130 HIS A CA 1
ATOM 1061 C C . HIS A 1 130 ? -8.303 -6.570 -11.967 1.00 97.69 130 HIS A C 1
ATOM 1063 O O . HIS A 1 130 ? -9.055 -7.496 -12.277 1.00 97.69 130 HIS A O 1
ATOM 1069 N N . ARG A 1 131 ? -8.228 -5.427 -12.655 1.00 96.94 131 ARG A N 1
ATOM 1070 C CA . ARG A 1 131 ? -9.031 -5.152 -13.855 1.00 96.94 131 ARG A CA 1
ATOM 1071 C C . ARG A 1 131 ? -8.300 -5.590 -15.114 1.00 96.94 131 ARG A C 1
ATOM 1073 O O . ARG A 1 131 ? -8.862 -6.346 -15.897 1.00 96.94 131 ARG A O 1
ATOM 1080 N N . HIS A 1 132 ? -7.053 -5.152 -15.273 1.00 97.62 132 HIS A N 1
ATOM 1081 C CA . HIS A 1 132 ? -6.277 -5.405 -16.494 1.00 97.62 132 HIS A CA 1
ATOM 1082 C C . HIS A 1 132 ? -5.507 -6.727 -16.465 1.00 97.62 132 HIS A C 1
ATOM 1084 O O . HIS A 1 132 ? -5.032 -7.169 -17.505 1.00 97.62 132 HIS A O 1
ATOM 1090 N N . LYS A 1 133 ? -5.424 -7.382 -15.298 1.00 97.25 133 LYS A N 1
ATOM 1091 C CA . LYS A 1 133 ? -4.746 -8.678 -15.106 1.00 97.25 133 LYS A CA 1
ATOM 1092 C C . LYS A 1 133 ? -3.287 -8.667 -15.575 1.00 97.25 133 LYS A C 1
ATOM 1094 O O . LYS A 1 133 ? -2.771 -9.689 -16.019 1.00 97.25 133 LYS A O 1
ATOM 1099 N N . VAL A 1 134 ? -2.624 -7.519 -15.462 1.00 97.56 134 VAL A N 1
ATOM 1100 C CA . VAL A 1 134 ? -1.211 -7.369 -15.816 1.00 97.56 134 VAL A CA 1
ATOM 1101 C C . VAL A 1 134 ? -0.375 -7.658 -14.581 1.00 97.56 134 VAL A C 1
ATOM 1103 O O . VAL A 1 134 ? -0.601 -7.070 -13.523 1.00 97.56 134 VAL A O 1
ATOM 1106 N N . ASP A 1 135 ? 0.592 -8.561 -14.715 1.00 95.88 135 ASP A N 1
ATOM 1107 C CA . ASP A 1 135 ? 1.555 -8.804 -13.650 1.00 95.88 135 ASP A CA 1
ATOM 1108 C C . ASP A 1 135 ? 2.607 -7.692 -13.627 1.00 95.88 135 ASP A C 1
ATOM 1110 O O . ASP A 1 135 ? 3.288 -7.441 -14.620 1.00 95.88 135 ASP A O 1
ATOM 1114 N N . ILE A 1 136 ? 2.719 -7.025 -12.482 1.00 97.38 136 ILE A N 1
ATOM 1115 C CA . ILE A 1 136 ? 3.673 -5.940 -12.234 1.00 97.38 136 ILE A CA 1
ATOM 1116 C C . ILE A 1 136 ? 4.596 -6.264 -11.056 1.00 97.38 136 ILE A C 1
ATOM 1118 O O . ILE A 1 136 ? 5.149 -5.367 -10.434 1.00 97.38 136 ILE A O 1
ATOM 1122 N N . ARG A 1 137 ? 4.769 -7.547 -10.717 1.00 96.50 137 ARG A N 1
ATOM 1123 C CA . ARG A 1 137 ? 5.643 -8.003 -9.619 1.00 96.50 137 ARG A CA 1
ATOM 1124 C C . ARG A 1 137 ? 7.130 -8.040 -9.997 1.00 96.50 137 ARG A C 1
ATOM 1126 O O . ARG A 1 137 ? 7.870 -8.885 -9.502 1.00 96.50 137 ARG A O 1
ATOM 1133 N N . SER A 1 138 ? 7.575 -7.138 -10.865 1.00 97.69 138 SER A N 1
ATOM 1134 C CA . SER A 1 138 ? 8.992 -6.944 -11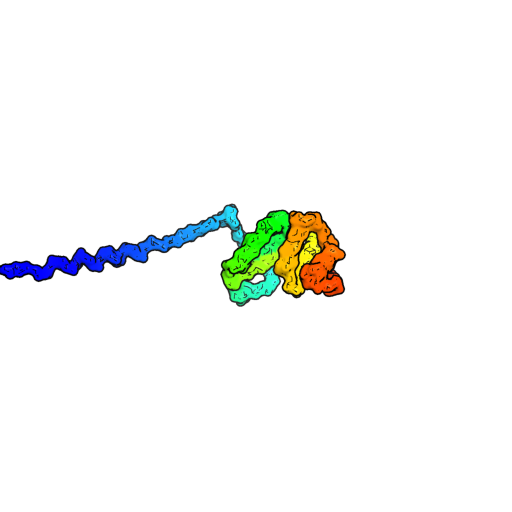.182 1.00 97.69 138 SER A CA 1
ATOM 1135 C C . SER A 1 138 ? 9.365 -5.480 -10.982 1.00 97.69 138 SER A C 1
ATOM 1137 O O . SER A 1 138 ? 8.527 -4.592 -11.149 1.00 97.69 138 SER A O 1
ATOM 1139 N N . GLU A 1 139 ? 10.624 -5.225 -10.627 1.00 97.69 139 GLU A N 1
ATOM 1140 C CA . GLU A 1 139 ? 11.134 -3.861 -10.467 1.00 97.69 139 GLU A CA 1
ATOM 1141 C C . GLU A 1 139 ? 10.932 -3.054 -11.756 1.00 97.69 139 GLU A C 1
ATOM 1143 O O . GLU A 1 139 ? 10.458 -1.924 -11.717 1.00 97.69 139 GLU A O 1
ATOM 1148 N N . GLU A 1 140 ? 11.210 -3.649 -12.916 1.00 98.19 140 GLU A N 1
ATOM 1149 C CA . GLU A 1 140 ? 11.091 -2.990 -14.216 1.00 98.19 140 GLU A CA 1
ATOM 1150 C C . GLU A 1 140 ? 9.648 -2.582 -14.511 1.00 98.19 140 GLU A C 1
ATOM 1152 O O . GLU A 1 140 ? 9.402 -1.464 -14.969 1.00 98.19 140 GLU A O 1
ATOM 1157 N N . ALA A 1 141 ? 8.687 -3.468 -14.237 1.00 98.44 141 ALA A N 1
ATOM 1158 C CA . ALA A 1 141 ? 7.273 -3.179 -14.437 1.00 98.44 141 ALA A CA 1
ATOM 1159 C C . ALA A 1 141 ? 6.795 -2.046 -13.517 1.00 98.44 141 ALA A C 1
ATOM 1161 O O . ALA A 1 141 ? 6.061 -1.160 -13.962 1.00 98.44 141 ALA A O 1
ATOM 1162 N N . LEU A 1 142 ? 7.250 -2.035 -12.261 1.00 98.56 142 LEU A N 1
ATOM 1163 C CA . LEU A 1 142 ? 6.930 -0.978 -11.303 1.00 98.56 142 LEU A CA 1
ATOM 1164 C C . LEU A 1 142 ? 7.558 0.357 -11.707 1.00 98.56 142 LEU A C 1
ATOM 1166 O O . LEU A 1 142 ? 6.845 1.355 -11.756 1.00 98.56 142 LEU A O 1
ATOM 1170 N N . VAL A 1 143 ? 8.831 0.373 -12.109 1.00 98.62 143 VAL A N 1
ATOM 1171 C CA . VAL A 1 143 ? 9.498 1.569 -12.651 1.00 98.62 143 VAL A CA 1
ATOM 1172 C C . VAL A 1 143 ? 8.688 2.167 -13.801 1.00 98.62 143 VAL A C 1
ATOM 1174 O O . VAL A 1 143 ? 8.430 3.370 -13.820 1.00 98.62 143 VAL A O 1
ATOM 1177 N N . GLN A 1 144 ? 8.248 1.342 -14.759 1.00 98.44 144 GLN A N 1
ATOM 1178 C CA . GLN A 1 144 ? 7.435 1.830 -15.877 1.00 98.44 144 GLN A CA 1
ATOM 1179 C C . GLN A 1 144 ? 6.084 2.374 -15.411 1.00 98.44 144 GLN A C 1
ATOM 1181 O O . GLN A 1 144 ? 5.634 3.408 -15.909 1.00 98.44 144 GLN A O 1
ATOM 1186 N N . LEU A 1 145 ? 5.433 1.708 -14.455 1.00 98.50 145 LEU A N 1
ATOM 1187 C CA . LEU A 1 145 ? 4.151 2.159 -13.928 1.00 98.50 145 LEU A CA 1
ATOM 1188 C C . LEU A 1 145 ? 4.278 3.520 -13.229 1.00 98.50 145 LEU A C 1
ATOM 1190 O O . LEU A 1 145 ? 3.540 4.445 -13.568 1.00 98.50 145 LEU A O 1
ATOM 1194 N N . PHE A 1 146 ? 5.242 3.662 -12.319 1.00 98.56 146 PHE A N 1
ATOM 1195 C CA . PHE A 1 146 ? 5.500 4.898 -11.574 1.00 98.56 146 PHE A CA 1
ATOM 1196 C C . PHE A 1 146 ? 5.903 6.051 -12.495 1.00 98.56 146 PHE A C 1
ATOM 1198 O O . PHE A 1 146 ? 5.383 7.159 -12.363 1.00 98.56 146 PHE A O 1
ATOM 1205 N N . LYS A 1 147 ? 6.730 5.781 -13.509 1.00 98.31 147 LYS A N 1
ATOM 1206 C CA . LYS A 1 147 ? 7.079 6.769 -14.534 1.00 98.31 147 LYS A CA 1
ATOM 1207 C C . LYS A 1 147 ? 5.867 7.244 -15.331 1.00 98.31 147 LYS A C 1
ATOM 1209 O O . LYS A 1 147 ? 5.723 8.436 -15.607 1.00 98.31 147 LYS A O 1
ATOM 1214 N N . ASN A 1 148 ? 4.992 6.326 -15.731 1.00 97.88 148 ASN A N 1
ATOM 1215 C CA . ASN A 1 148 ? 3.857 6.662 -16.588 1.00 97.88 148 ASN A CA 1
ATOM 1216 C C . ASN A 1 148 ? 2.755 7.410 -15.834 1.00 97.88 148 ASN A C 1
ATOM 1218 O O . ASN A 1 148 ? 2.140 8.314 -16.408 1.00 97.88 148 ASN A O 1
ATOM 1222 N N . VAL A 1 149 ? 2.534 7.052 -14.571 1.00 97.88 149 VAL A N 1
ATOM 1223 C CA . VAL A 1 149 ? 1.416 7.536 -13.754 1.00 97.88 149 VAL A CA 1
ATOM 1224 C C . VAL A 1 149 ? 1.858 8.745 -12.935 1.00 97.88 149 VAL A C 1
ATOM 1226 O O . VAL A 1 149 ? 1.444 9.856 -13.248 1.00 97.88 149 VAL A O 1
ATOM 1229 N N . ALA A 1 150 ? 2.788 8.533 -12.003 1.00 97.38 150 ALA A N 1
ATOM 1230 C CA . ALA A 1 150 ? 3.234 9.514 -11.014 1.00 97.38 150 ALA A CA 1
ATOM 1231 C C . ALA A 1 150 ? 4.422 10.385 -11.464 1.00 97.38 150 ALA A C 1
ATOM 1233 O O . ALA A 1 150 ? 4.890 11.243 -10.723 1.00 97.38 150 ALA A O 1
ATOM 1234 N N . LYS A 1 151 ? 4.944 10.165 -12.680 1.00 97.75 151 LYS A N 1
ATOM 1235 C CA . LYS A 1 151 ? 6.103 10.889 -13.247 1.00 97.75 151 LYS A CA 1
ATOM 1236 C C . LYS A 1 151 ? 7.390 10.772 -12.423 1.00 97.75 151 LYS A C 1
ATOM 1238 O O . LYS A 1 151 ? 8.292 11.586 -12.587 1.00 97.75 151 LYS A O 1
ATOM 1243 N N . VAL A 1 152 ? 7.499 9.722 -11.614 1.00 98.12 152 VAL A N 1
ATOM 1244 C CA . VAL A 1 152 ? 8.728 9.369 -10.897 1.00 98.12 152 VAL A CA 1
ATOM 1245 C C . VAL A 1 152 ? 9.711 8.775 -11.901 1.00 98.12 152 VAL A C 1
ATOM 1247 O O . VAL A 1 152 ? 9.374 7.845 -12.638 1.00 98.12 152 VAL A O 1
ATOM 1250 N N . ASP A 1 153 ? 10.915 9.327 -11.987 1.00 97.44 153 ASP A N 1
ATOM 1251 C CA . ASP A 1 153 ? 11.927 8.805 -12.895 1.00 97.44 153 ASP A CA 1
ATOM 1252 C C . ASP A 1 153 ? 12.497 7.462 -12.398 1.00 97.44 153 ASP A C 1
ATOM 1254 O O . ASP A 1 153 ? 12.319 7.043 -11.252 1.00 97.44 153 ASP A O 1
ATOM 1258 N N . ALA A 1 154 ? 13.159 6.747 -13.305 1.00 97.81 154 ALA A N 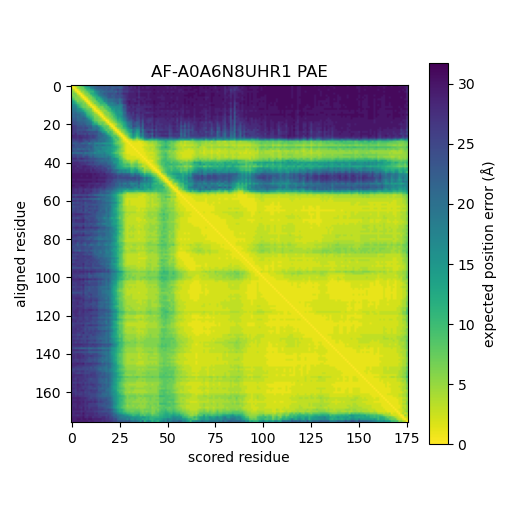1
ATOM 1259 C CA . ALA A 1 154 ? 13.639 5.401 -13.025 1.00 97.81 154 ALA A CA 1
ATOM 1260 C C . ALA A 1 154 ? 14.774 5.364 -11.995 1.00 97.81 154 ALA A C 1
ATOM 1262 O O . ALA A 1 154 ? 14.918 4.349 -11.323 1.00 97.81 154 ALA A O 1
ATOM 1263 N N . GLU A 1 155 ? 15.585 6.417 -11.902 1.00 98.06 155 GLU A N 1
ATOM 1264 C CA . GLU A 1 155 ? 16.696 6.486 -10.956 1.00 98.06 155 GLU A CA 1
ATOM 1265 C C . GLU A 1 155 ? 16.144 6.662 -9.542 1.00 98.06 155 GLU A C 1
ATOM 1267 O O . GLU A 1 155 ? 16.375 5.795 -8.701 1.00 98.06 155 GLU A O 1
ATOM 1272 N N . THR A 1 156 ? 15.278 7.663 -9.342 1.00 97.94 156 THR A N 1
ATOM 1273 C CA . THR A 1 156 ? 14.588 7.907 -8.066 1.00 97.94 156 THR A CA 1
ATOM 1274 C C . THR A 1 156 ? 13.843 6.667 -7.567 1.00 97.94 156 THR A C 1
ATOM 1276 O O . THR A 1 156 ? 13.954 6.293 -6.400 1.00 97.94 156 THR A O 1
ATOM 1279 N N . PHE A 1 157 ? 13.081 5.989 -8.437 1.00 98.25 157 PHE A N 1
ATOM 1280 C CA . PHE A 1 157 ? 12.344 4.792 -8.019 1.00 98.25 157 PHE A CA 1
ATOM 1281 C C . PHE A 1 157 ? 13.286 3.668 -7.571 1.00 98.25 157 PHE A C 1
ATOM 1283 O O . PHE A 1 157 ? 13.038 3.021 -6.555 1.00 98.25 157 PHE A O 1
ATOM 1290 N N . LYS A 1 158 ? 14.357 3.415 -8.331 1.00 98.12 158 LYS A N 1
ATOM 1291 C CA . LYS A 1 158 ? 15.298 2.325 -8.046 1.00 98.12 158 LYS A CA 1
ATOM 1292 C C . LYS A 1 158 ? 16.115 2.571 -6.789 1.00 98.12 158 LYS A C 1
ATOM 1294 O O . LYS A 1 158 ? 16.344 1.623 -6.044 1.00 98.12 158 LYS A O 1
ATOM 1299 N N . GLU A 1 159 ? 16.521 3.816 -6.557 1.00 97.88 159 GLU A N 1
ATOM 1300 C CA . GLU A 1 159 ? 17.182 4.226 -5.319 1.00 97.88 159 GLU A CA 1
ATOM 1301 C C . GLU A 1 159 ? 16.325 3.839 -4.109 1.00 97.88 159 GLU A C 1
ATOM 1303 O O . GLU A 1 159 ? 16.779 3.094 -3.243 1.00 97.88 159 GLU A O 1
ATOM 1308 N N . LYS A 1 160 ? 15.046 4.232 -4.110 1.00 97.69 160 LYS A N 1
ATOM 1309 C CA . LYS A 1 160 ? 14.110 3.926 -3.019 1.00 97.69 160 LYS A CA 1
ATOM 1310 C C . LYS A 1 160 ? 13.793 2.441 -2.899 1.00 97.69 160 LYS A C 1
ATOM 1312 O O . LYS A 1 160 ? 13.775 1.889 -1.808 1.00 97.69 160 LYS A O 1
ATOM 1317 N N . TYR A 1 161 ? 13.630 1.747 -4.023 1.00 97.25 161 TYR A N 1
ATOM 1318 C CA . TYR A 1 161 ? 13.324 0.314 -4.040 1.00 97.25 161 TYR A CA 1
ATOM 1319 C C . TYR A 1 161 ? 14.373 -0.558 -3.327 1.00 97.25 161 TYR A C 1
ATOM 1321 O O . TYR A 1 161 ? 14.039 -1.629 -2.802 1.00 97.25 161 TYR A O 1
ATOM 1329 N N . TRP A 1 162 ? 15.625 -0.098 -3.291 1.00 95.56 162 TRP A N 1
ATOM 1330 C CA . TRP A 1 162 ? 16.735 -0.761 -2.608 1.00 95.56 162 TRP A CA 1
ATOM 1331 C C . TRP A 1 162 ? 17.219 -0.030 -1.349 1.00 95.56 162 TRP A C 1
ATOM 1333 O O . TRP A 1 162 ? 18.138 -0.531 -0.701 1.00 95.56 162 TRP A O 1
ATOM 1343 N N . ALA A 1 163 ? 16.592 1.088 -0.971 1.00 96.06 163 ALA A N 1
ATOM 1344 C CA . ALA A 1 163 ? 16.923 1.830 0.238 1.00 96.06 163 ALA A CA 1
ATOM 1345 C C . ALA A 1 163 ? 16.684 0.987 1.499 1.00 96.06 163 ALA A C 1
ATOM 1347 O O . ALA A 1 163 ? 15.770 0.156 1.548 1.00 96.06 163 ALA A O 1
ATOM 1348 N N . GLU A 1 164 ? 17.515 1.208 2.523 1.00 94.00 164 GLU A N 1
ATOM 1349 C CA . GLU A 1 164 ? 17.418 0.498 3.804 1.00 94.00 164 GLU A CA 1
ATOM 1350 C C . GLU A 1 164 ? 16.064 0.731 4.475 1.00 94.00 164 GLU A C 1
ATOM 1352 O O . GLU A 1 164 ? 15.442 -0.239 4.898 1.00 94.00 164 GLU A O 1
ATOM 1357 N N . GLU A 1 165 ? 15.562 1.968 4.450 1.00 91.31 165 GLU A N 1
ATOM 1358 C CA . GLU A 1 165 ? 14.247 2.357 4.980 1.00 91.31 165 GLU A CA 1
ATOM 1359 C C . GLU A 1 165 ? 13.116 1.481 4.420 1.00 91.31 165 GLU A C 1
ATOM 1361 O O . GLU A 1 165 ? 12.384 0.835 5.170 1.00 91.31 165 GLU A O 1
ATOM 1366 N N . THR A 1 166 ? 13.043 1.326 3.092 1.00 92.31 166 THR A N 1
ATOM 1367 C CA . THR A 1 166 ? 12.061 0.430 2.468 1.00 92.31 166 THR A CA 1
ATOM 1368 C C . THR A 1 166 ? 12.267 -1.028 2.899 1.00 92.31 166 THR A C 1
ATOM 1370 O O . THR A 1 166 ? 11.295 -1.764 3.057 1.00 92.31 166 THR A O 1
ATOM 1373 N N . GLN A 1 167 ? 13.503 -1.499 3.112 1.00 90.62 167 GLN A N 1
ATOM 1374 C CA . GLN A 1 167 ? 13.710 -2.858 3.638 1.00 90.62 167 GLN A CA 1
ATOM 1375 C C . GLN A 1 167 ? 13.237 -3.004 5.087 1.00 90.62 167 GLN A C 1
ATOM 1377 O O . GLN A 1 167 ? 12.776 -4.083 5.461 1.00 90.62 167 GLN A O 1
ATOM 1382 N N . GLU A 1 168 ? 13.390 -1.970 5.909 1.00 89.75 168 GLU A N 1
ATOM 1383 C CA . GLU A 1 168 ? 12.947 -1.965 7.302 1.00 89.75 168 GLU A CA 1
ATOM 1384 C C . GLU A 1 168 ? 11.427 -1.997 7.394 1.00 89.75 168 GLU A C 1
ATOM 1386 O O . GLU A 1 168 ? 10.903 -2.902 8.043 1.00 89.75 168 GLU A O 1
ATOM 1391 N N . GLN A 1 169 ? 10.725 -1.161 6.628 1.00 88.50 169 GLN A N 1
ATOM 1392 C CA . GLN A 1 169 ? 9.260 -1.179 6.534 1.00 88.50 169 GLN A CA 1
ATOM 1393 C C . GLN A 1 169 ? 8.730 -2.552 6.094 1.00 88.50 169 GLN A C 1
ATOM 1395 O O . GLN A 1 169 ? 7.800 -3.105 6.679 1.00 88.50 169 GLN A O 1
ATOM 1400 N N . ILE A 1 170 ? 9.389 -3.190 5.118 1.00 88.62 170 ILE A N 1
ATOM 1401 C CA . ILE A 1 170 ? 9.053 -4.557 4.688 1.00 88.62 170 ILE A CA 1
ATOM 1402 C C . ILE A 1 170 ? 9.264 -5.584 5.808 1.00 88.62 170 ILE A C 1
ATOM 1404 O O . ILE A 1 170 ? 8.501 -6.547 5.917 1.00 88.62 170 ILE A O 1
ATOM 1408 N N . LYS A 1 171 ? 10.309 -5.440 6.628 1.00 84.81 171 LYS A N 1
ATOM 1409 C CA . LYS A 1 171 ? 10.555 -6.339 7.767 1.00 84.81 171 LYS A CA 1
ATOM 1410 C C . LYS A 1 171 ? 9.551 -6.100 8.888 1.00 84.81 171 LYS A C 1
ATOM 1412 O O . LYS A 1 171 ? 9.113 -7.065 9.510 1.00 84.81 171 LYS A O 1
ATOM 1417 N N . GLU A 1 172 ? 9.201 -4.848 9.143 1.00 77.69 172 GLU A N 1
ATOM 1418 C CA . GLU A 1 172 ? 8.253 -4.467 10.179 1.00 77.69 172 GLU A CA 1
ATOM 1419 C C . GLU A 1 172 ? 6.832 -4.920 9.845 1.00 77.69 172 GLU A C 1
ATOM 1421 O O . GLU A 1 172 ? 6.208 -5.590 10.668 1.00 77.69 172 GLU A O 1
ATOM 1426 N N . GLY A 1 173 ? 6.367 -4.689 8.615 1.00 68.56 173 GLY A N 1
ATOM 1427 C CA . GLY A 1 173 ? 5.064 -5.171 8.149 1.00 68.56 173 GLY A CA 1
ATOM 1428 C C . GLY A 1 173 ? 4.909 -6.700 8.205 1.00 68.56 173 GLY A C 1
ATOM 1429 O O . GLY A 1 173 ? 3.793 -7.206 8.215 1.00 68.56 173 GLY A O 1
ATOM 1430 N N . ASN A 1 174 ? 6.017 -7.451 8.284 1.00 64.50 174 ASN A N 1
ATOM 1431 C CA . ASN A 1 174 ? 6.033 -8.909 8.475 1.00 64.50 174 ASN A CA 1
ATOM 1432 C C . ASN A 1 174 ? 6.120 -9.363 9.943 1.00 64.50 174 ASN A C 1
ATOM 1434 O O . ASN A 1 174 ? 6.019 -10.562 10.211 1.00 64.50 174 ASN A O 1
ATOM 1438 N N . ARG A 1 175 ? 6.396 -8.454 10.884 1.00 60.31 175 ARG A N 1
ATOM 1439 C CA . ARG A 1 175 ? 6.526 -8.760 12.319 1.00 60.31 175 ARG A CA 1
ATOM 1440 C C . ARG A 1 175 ? 5.184 -8.659 13.059 1.00 60.31 175 ARG A C 1
ATOM 1442 O O . ARG A 1 175 ? 5.058 -9.262 14.124 1.00 60.31 175 ARG A O 1
ATOM 1449 N N . LYS A 1 176 ? 4.243 -7.886 12.511 1.00 52.84 176 LYS A N 1
ATOM 1450 C CA . LYS A 1 176 ? 2.895 -7.625 13.043 1.00 52.84 176 LYS A CA 1
ATOM 1451 C C . LYS A 1 176 ? 1.951 -8.799 12.753 1.00 52.84 176 LYS A C 1
ATOM 1453 O O . LYS A 1 176 ? 1.142 -9.121 13.650 1.00 52.84 176 LYS A O 1
#

Secondary structure (DSSP, 8-state):
----SSSSSSSSSSTTSSSS--------SS-BTTTB-PPPTT-----S--THHHH--EEEEEEE-TT-HHHHHHHHHHHHHHTTS-TTEEEEEEE---SGGGHHHHHHHHHHHHTT-HHHHHHHHHIIIIIS-----SHHHHHHHHHHHT---HHHHHHHHH-HHHHHHHHHTTT-

pLDDT: mean 83.92, std 18.36, range [40.38, 98.62]

Sequence (176 aa):
MTKVRRFQLWFGIVTLLLATGSIHAQAAKYKEGEHFFRLPATYKAPEEETDTESSGEIEVIEFFSYGCPHCSRMQPFVKNWLERKPEDVVLQREHVIFNASSVPLARAYYIAEELKVLSEMHDKIFEVLHRHKVDIRSEEALVQLFKNVAKVDAETFKEKYWAEETQEQIKEGNRK

Foldseek 3Di:
DDDDDPDDPPPPPPVPPPPPDPPPPPPPPDDDPPRHHDDPPPDDDDPPPPCCVVVVAAEDEAEEALLDPVRLVCVVVVVVCVVPPDPSYDYHYFHADPDPLRLQVLLLQVLCVVVVNNVFVVNVSSCCCPVVVDDQSDLVSSQVSCCVTVVDHSVSSVCSSPDPVSVVSSVSSHVD

Radius of gyration: 27.6 Å; Cα contacts (8 Å, |Δi|>4): 143; chains: 1; bounding box: 94×52×58 Å

Mean predicted aligned error: 10.6 Å

Solvent-accessible surface area (backbone atoms only — not comparable to full-atom values): 11181 Å² total; per-residue (Å²): 137,81,91,90,89,84,84,85,84,85,80,80,75,77,84,81,77,82,87,82,83,77,81,74,74,75,66,71,93,64,48,78,83,77,74,48,75,84,77,57,93,83,62,71,73,77,85,68,83,55,57,32,84,84,68,73,35,45,78,43,78,46,79,35,34,79,86,37,69,68,46,56,69,42,44,68,58,54,56,59,41,66,79,65,54,63,89,58,49,46,82,48,75,41,59,52,64,90,49,81,74,41,46,54,56,38,45,53,49,54,50,24,50,77,70,71,40,32,82,62,47,55,59,48,52,34,41,38,43,71,72,68,62,48,89,51,66,42,72,69,48,42,39,53,50,38,35,73,71,73,62,42,52,62,65,66,49,52,53,48,70,70,30,67,68,51,53,48,53,58,53,50,55,70,71,114